Protein AF-A0A7V5KAM7-F1 (afdb_monomer_lite)

Foldseek 3Di:
DKDWDWDDDPPRKIKIKMKDKDPPVQDWAFPDPAPCPSHQQDNCPCVDPVNVVQCVVFVDDDDPVRDTPVRVRSVVSRDCVRTDDGIDIDIDMDMDD

Structure (mmCIF, N/CA/C/O bac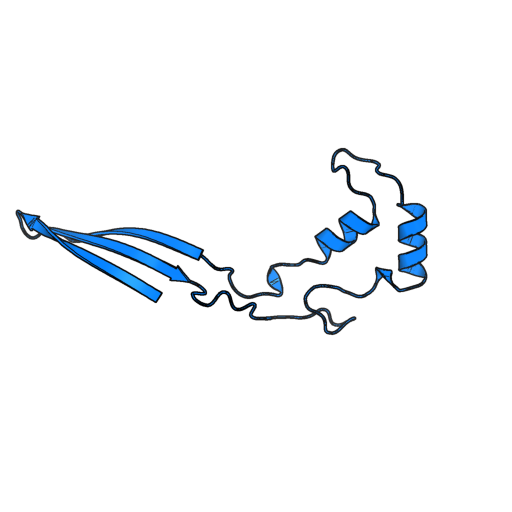kbone):
data_AF-A0A7V5KAM7-F1
#
_entry.id   AF-A0A7V5KAM7-F1
#
loop_
_atom_site.group_PDB
_atom_site.id
_atom_site.type_symbol
_atom_site.label_atom_id
_atom_site.label_alt_id
_atom_site.label_comp_id
_atom_site.label_asym_id
_atom_site.label_entity_id
_atom_site.label_seq_id
_atom_site.pdbx_PDB_ins_code
_atom_site.Cartn_x
_atom_site.Cartn_y
_atom_site.Cartn_z
_atom_site.occupancy
_atom_site.B_iso_or_equiv
_atom_site.auth_seq_id
_atom_site.auth_comp_id
_atom_site.auth_asym_id
_atom_site.auth_atom_id
_atom_site.pdbx_PDB_model_num
ATOM 1 N N . MET A 1 1 ? -11.771 -9.194 9.083 1.00 92.50 1 MET A N 1
ATOM 2 C CA . MET A 1 1 ? -12.271 -9.771 10.349 1.00 92.50 1 MET A CA 1
ATOM 3 C C . MET A 1 1 ? -12.442 -8.672 11.387 1.00 92.50 1 MET A C 1
ATOM 5 O O . MET A 1 1 ? -11.512 -7.902 11.580 1.00 92.50 1 MET A O 1
ATOM 9 N N . LYS A 1 2 ? -13.603 -8.576 12.042 1.00 96.19 2 LYS A N 1
ATOM 10 C CA . LYS A 1 2 ? -13.855 -7.587 13.100 1.00 96.19 2 LYS A CA 1
ATOM 11 C C . LYS A 1 2 ? -14.233 -8.300 14.395 1.00 96.19 2 LYS A C 1
ATOM 13 O O . LYS A 1 2 ? -15.120 -9.146 14.377 1.00 96.19 2 LYS A O 1
ATOM 18 N N . ALA A 1 3 ? -13.576 -7.938 15.489 1.00 97.19 3 ALA A N 1
ATOM 19 C CA . ALA A 1 3 ? -13.918 -8.363 16.839 1.00 97.19 3 ALA A CA 1
ATOM 20 C C . ALA A 1 3 ? -14.379 -7.138 17.634 1.00 97.19 3 ALA A C 1
ATOM 22 O O . ALA A 1 3 ? -13.721 -6.099 17.594 1.00 97.19 3 ALA A O 1
ATOM 23 N N . THR A 1 4 ? -15.501 -7.261 18.340 1.00 97.44 4 THR A N 1
ATOM 24 C CA . THR A 1 4 ? -16.096 -6.172 19.125 1.00 97.44 4 THR A CA 1
ATOM 25 C C . THR A 1 4 ? -16.388 -6.662 20.538 1.00 97.44 4 THR A C 1
ATOM 27 O O . THR A 1 4 ? -16.907 -7.763 20.719 1.00 97.44 4 THR A O 1
ATOM 30 N N . LYS A 1 5 ? -16.089 -5.832 21.534 1.00 96.88 5 LYS A N 1
ATOM 31 C CA . LYS A 1 5 ? -16.462 -6.021 22.931 1.00 96.88 5 LYS A CA 1
ATOM 32 C C . LYS A 1 5 ? -17.342 -4.859 23.373 1.00 96.88 5 LYS A C 1
ATOM 34 O O . LYS A 1 5 ? -16.880 -3.723 23.419 1.00 96.88 5 LYS A O 1
ATOM 39 N N . THR A 1 6 ? -18.577 -5.170 23.741 1.00 96.56 6 THR A N 1
ATOM 40 C CA . THR A 1 6 ? -19.510 -4.205 24.328 1.00 96.56 6 THR A CA 1
ATOM 41 C C . THR A 1 6 ? -19.354 -4.170 25.844 1.00 96.56 6 THR A C 1
ATOM 43 O O . THR A 1 6 ? -19.272 -5.212 26.502 1.00 96.56 6 THR A O 1
ATOM 46 N N . LEU A 1 7 ? -19.323 -2.964 26.396 1.00 95.06 7 LEU A N 1
ATOM 47 C CA . LEU A 1 7 ? -19.353 -2.671 27.821 1.00 95.06 7 LEU A CA 1
ATOM 48 C C . LEU A 1 7 ? -20.614 -1.865 28.122 1.00 95.06 7 LEU A C 1
ATOM 50 O O . LEU A 1 7 ? -20.831 -0.803 27.546 1.00 95.06 7 LEU A O 1
ATOM 54 N N . PHE A 1 8 ? -21.446 -2.374 29.025 1.00 94.56 8 PHE A N 1
ATOM 55 C CA . PHE A 1 8 ? -22.640 -1.670 29.480 1.00 94.56 8 PHE A CA 1
ATOM 56 C C . PHE A 1 8 ? -22.277 -0.754 30.646 1.00 94.56 8 PHE A C 1
ATOM 58 O O . PHE A 1 8 ? -21.703 -1.196 31.643 1.00 94.56 8 PHE A O 1
ATOM 65 N N . LEU A 1 9 ? -22.598 0.527 30.506 1.00 89.94 9 LEU A N 1
ATOM 66 C CA . LEU A 1 9 ? -22.426 1.545 31.532 1.00 89.94 9 LEU A CA 1
ATOM 67 C C . LEU A 1 9 ? -23.762 1.786 32.248 1.00 89.94 9 LEU A C 1
ATOM 69 O O . LEU A 1 9 ? -24.822 1.298 31.849 1.00 89.94 9 LEU A O 1
ATOM 73 N N . LYS A 1 10 ? -23.715 2.542 33.348 1.00 86.81 10 LYS A N 1
ATOM 74 C CA . LYS A 1 10 ? -24.937 2.986 34.026 1.00 86.81 10 LYS A CA 1
ATOM 75 C C . LYS A 1 10 ? -25.722 3.941 33.117 1.00 86.81 10 LYS A C 1
ATOM 77 O O . LYS A 1 10 ? -25.144 4.615 32.270 1.00 86.81 10 LYS A O 1
ATOM 82 N N . ASN A 1 11 ? -27.036 3.998 33.327 1.00 88.75 11 ASN A N 1
ATOM 83 C CA . ASN A 1 11 ? -27.967 4.896 32.631 1.00 88.75 11 ASN A CA 1
ATOM 84 C C . ASN A 1 11 ? -28.256 4.525 31.162 1.00 88.75 11 ASN A C 1
ATOM 86 O O . ASN A 1 11 ? -28.609 5.396 30.377 1.00 88.75 11 ASN A O 1
ATOM 90 N N . GLY A 1 12 ? -28.132 3.247 30.786 1.00 87.75 12 GLY A N 1
ATOM 91 C CA . GLY A 1 12 ? -28.498 2.768 29.443 1.00 87.75 12 GLY A CA 1
ATOM 92 C C . GLY A 1 12 ? -27.441 3.009 28.361 1.00 87.75 12 GLY A C 1
ATOM 93 O O . GLY A 1 12 ? -27.614 2.564 27.232 1.00 87.75 12 GLY A O 1
ATOM 94 N N . ILE A 1 13 ? -26.321 3.641 28.714 1.00 94.31 13 ILE A N 1
ATOM 95 C CA . ILE A 1 13 ? -25.197 3.881 27.809 1.00 94.31 13 ILE A CA 1
ATOM 96 C C . ILE A 1 13 ? -24.417 2.573 27.602 1.00 94.31 13 ILE A C 1
ATOM 98 O O . ILE A 1 13 ? -24.180 1.816 28.547 1.00 94.31 13 ILE A O 1
ATOM 102 N N . SER A 1 14 ? -23.960 2.312 26.378 1.00 95.06 14 SER A N 1
ATOM 103 C CA . SER A 1 14 ? -23.020 1.226 26.074 1.00 95.06 14 SER A CA 1
ATOM 104 C C . SER A 1 14 ? -21.825 1.720 25.265 1.00 95.06 14 SER A C 1
ATOM 106 O O . SER A 1 14 ? -21.912 2.696 24.521 1.00 95.06 14 SER A O 1
ATOM 108 N N . LEU A 1 15 ? -20.687 1.050 25.431 1.00 95.88 15 LEU A N 1
ATOM 109 C CA . LEU A 1 15 ? -19.437 1.361 24.751 1.00 95.88 15 LEU A CA 1
ATOM 110 C C . LEU A 1 15 ? -18.906 0.115 24.041 1.00 95.88 15 LEU A C 1
ATOM 112 O O . LEU A 1 15 ? -18.602 -0.892 24.676 1.00 95.88 15 LEU A O 1
ATOM 116 N N . ASP A 1 16 ? -18.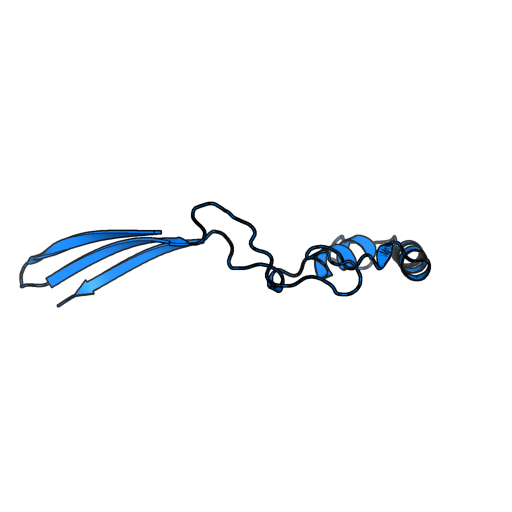768 0.199 22.726 1.00 97.00 16 ASP A N 1
ATOM 117 C CA . ASP A 1 16 ? -18.226 -0.853 21.877 1.00 97.00 16 ASP A CA 1
ATOM 118 C C . ASP A 1 16 ? -16.761 -0.566 21.555 1.00 97.00 16 ASP A C 1
ATOM 120 O O . ASP A 1 16 ? -16.439 0.383 20.838 1.00 97.00 16 ASP A O 1
ATOM 124 N N . PHE A 1 17 ? -15.871 -1.425 22.037 1.00 97.12 17 PHE A N 1
ATOM 125 C CA . PHE A 1 17 ? -14.463 -1.456 21.657 1.00 97.12 17 PHE A CA 1
ATOM 126 C C . PHE A 1 17 ? -14.303 -2.444 20.516 1.00 97.12 17 PHE A C 1
ATOM 128 O O . PHE A 1 17 ? -14.740 -3.587 20.644 1.00 97.12 17 PHE A O 1
ATOM 135 N N . TYR A 1 18 ? -13.676 -2.054 19.411 1.00 97.19 18 TYR A N 1
ATOM 136 C CA . TYR A 1 18 ? -13.455 -2.979 18.307 1.00 97.19 18 TYR A CA 1
ATOM 137 C C . TYR A 1 18 ? -12.038 -2.942 17.753 1.00 97.19 18 TYR A C 1
ATOM 139 O O . TYR A 1 18 ? -11.390 -1.898 17.675 1.00 97.19 18 TYR A O 1
ATOM 147 N N . VAL A 1 19 ? -11.611 -4.121 17.308 1.00 97.38 19 VAL A N 1
ATOM 148 C CA . VAL A 1 19 ? -10.440 -4.329 16.464 1.00 97.38 19 VAL A CA 1
ATOM 149 C C . VAL A 1 19 ? -10.939 -4.854 15.128 1.00 97.38 19 VAL A C 1
ATOM 151 O O . VAL A 1 19 ? -11.699 -5.823 15.064 1.00 97.38 19 VAL A O 1
ATOM 154 N N . TRP A 1 20 ? -10.530 -4.209 14.045 1.00 97.62 20 TRP A N 1
ATOM 155 C CA . TRP A 1 20 ? -10.880 -4.598 12.691 1.00 97.62 20 TRP A CA 1
ATOM 156 C C . TRP A 1 20 ? -9.612 -4.822 11.879 1.00 97.62 20 TRP A C 1
ATOM 158 O O . TRP A 1 20 ? -8.902 -3.882 11.537 1.00 97.62 20 TRP A O 1
ATOM 168 N N . VAL A 1 21 ? -9.352 -6.088 11.567 1.00 96.88 21 VAL A N 1
ATOM 169 C CA . VAL A 1 21 ? -8.254 -6.509 10.701 1.00 96.88 21 VAL A CA 1
ATOM 170 C C . VAL A 1 21 ? -8.773 -6.649 9.272 1.00 96.88 21 VAL A C 1
ATOM 172 O O . VAL A 1 21 ? -9.698 -7.428 9.007 1.00 96.88 21 VAL A O 1
ATOM 175 N N . MET A 1 22 ? -8.193 -5.890 8.355 1.00 96.38 22 MET A N 1
ATOM 176 C CA . MET A 1 22 ? -8.406 -5.984 6.911 1.00 96.38 22 MET A CA 1
ATOM 177 C C . MET A 1 22 ? -7.217 -6.711 6.284 1.00 96.38 22 MET A C 1
ATOM 179 O O . MET A 1 22 ? -6.107 -6.595 6.796 1.00 96.38 22 MET A O 1
ATOM 183 N N . ASN A 1 23 ? -7.474 -7.493 5.231 1.00 95.06 23 ASN A N 1
ATOM 184 C CA . ASN A 1 23 ? -6.508 -8.433 4.657 1.00 95.06 23 ASN A CA 1
ATOM 185 C C . ASN A 1 23 ? -5.831 -9.316 5.735 1.00 95.06 23 ASN A C 1
ATOM 187 O O . ASN A 1 23 ? -4.627 -9.270 5.979 1.00 95.06 23 ASN A O 1
ATOM 191 N N . LEU A 1 24 ? -6.648 -10.108 6.447 1.00 92.81 24 LEU A N 1
ATOM 192 C CA . LEU A 1 24 ? -6.184 -10.925 7.580 1.00 92.81 24 LEU A CA 1
ATOM 193 C C . LEU A 1 24 ? -5.063 -11.895 7.177 1.00 92.81 24 LEU A C 1
ATOM 195 O O . LEU A 1 24 ? -4.131 -12.105 7.949 1.00 92.81 24 LEU A O 1
ATOM 199 N N . LEU A 1 25 ? -5.149 -12.461 5.974 1.00 94.50 25 LEU A N 1
ATOM 200 C CA . LEU A 1 25 ? -4.211 -13.464 5.473 1.00 94.50 25 LEU A CA 1
ATOM 201 C C . LEU A 1 25 ? -2.980 -12.868 4.775 1.00 94.50 25 LEU A C 1
ATOM 203 O O . LEU A 1 25 ? -2.136 -13.647 4.359 1.00 94.50 25 LEU A O 1
ATOM 207 N N . ASP A 1 26 ? -2.861 -11.536 4.683 1.00 92.75 26 ASP A N 1
ATOM 208 C CA . ASP A 1 26 ? -1.764 -10.860 3.960 1.00 92.75 26 ASP A CA 1
ATOM 209 C C . ASP A 1 26 ? -1.657 -11.277 2.492 1.00 92.75 26 ASP A C 1
ATOM 211 O O . ASP A 1 26 ? -0.577 -11.495 1.955 1.00 92.75 26 ASP A O 1
ATOM 215 N N . ARG A 1 27 ? -2.798 -11.480 1.834 1.00 93.62 27 ARG A N 1
ATOM 216 C CA . ARG A 1 27 ? -2.774 -11.872 0.430 1.00 93.62 27 ARG A CA 1
ATOM 217 C C . ARG A 1 27 ? -2.533 -10.641 -0.430 1.00 93.62 27 ARG A C 1
ATOM 219 O O . ARG A 1 27 ? -3.341 -9.712 -0.375 1.00 93.62 27 ARG A O 1
ATOM 226 N N . ASP A 1 28 ? -1.526 -10.714 -1.286 1.00 91.81 28 ASP A N 1
ATOM 227 C CA . ASP A 1 28 ? -1.314 -9.746 -2.356 1.00 91.81 28 ASP A CA 1
ATOM 228 C C . ASP A 1 28 ? -2.286 -10.048 -3.491 1.00 91.81 28 ASP A C 1
ATOM 230 O O . ASP A 1 28 ? -2.175 -11.036 -4.219 1.00 91.81 28 ASP A O 1
ATOM 234 N N . ASN A 1 29 ? -3.334 -9.237 -3.572 1.00 92.50 29 ASN A N 1
ATOM 235 C CA . ASN A 1 29 ? -4.361 -9.391 -4.585 1.00 92.50 29 ASN A CA 1
ATOM 236 C C . ASN A 1 29 ? -4.112 -8.388 -5.708 1.00 92.50 29 ASN A C 1
ATOM 238 O O . ASN A 1 29 ? -4.425 -7.208 -5.553 1.00 92.50 29 ASN A O 1
ATOM 242 N N . VAL A 1 30 ? -3.572 -8.875 -6.824 1.00 94.56 30 VAL A N 1
ATOM 243 C CA . VAL A 1 30 ? -3.320 -8.077 -8.028 1.00 94.56 30 VAL A CA 1
ATOM 244 C C . VAL A 1 30 ? -4.649 -7.636 -8.648 1.00 94.56 30 VAL A C 1
ATOM 246 O O . VAL A 1 30 ? -5.520 -8.461 -8.930 1.00 94.56 30 VAL A O 1
ATOM 249 N N . LEU A 1 31 ? -4.809 -6.328 -8.839 1.00 95.25 31 LEU A N 1
ATOM 250 C CA . LEU A 1 31 ? -5.964 -5.689 -9.475 1.00 95.25 31 LEU A CA 1
ATOM 251 C C . LEU A 1 31 ? -5.683 -5.303 -10.928 1.00 95.25 31 LEU A C 1
ATOM 253 O O . LEU A 1 31 ? -6.589 -5.345 -11.758 1.00 95.25 31 LEU A O 1
ATOM 257 N N . SER A 1 32 ? -4.444 -4.913 -11.221 1.00 95.44 32 SER A N 1
ATOM 258 C CA . SER A 1 32 ? -4.003 -4.470 -12.541 1.00 95.44 32 SER A CA 1
ATOM 259 C C . SER A 1 32 ? -2.542 -4.844 -12.751 1.00 95.44 32 SER A C 1
ATOM 261 O O . SER A 1 32 ? -1.790 -4.996 -11.793 1.00 95.44 32 SER A O 1
ATOM 263 N N . VAL A 1 33 ? -2.148 -4.973 -14.012 1.00 94.94 33 VAL A N 1
ATOM 264 C CA . VAL A 1 33 ? -0.771 -5.249 -14.429 1.00 94.94 33 VAL A CA 1
ATOM 265 C C . VAL A 1 33 ? -0.348 -4.247 -15.494 1.00 94.94 33 VAL A C 1
ATOM 267 O O . VAL A 1 33 ? -1.200 -3.641 -16.150 1.00 94.94 33 VAL A O 1
ATOM 270 N N . TYR A 1 34 ? 0.956 -4.069 -15.684 1.00 94.44 34 TYR A N 1
ATOM 271 C CA . TYR A 1 34 ? 1.464 -3.272 -16.794 1.00 94.44 34 TYR A CA 1
ATOM 272 C C . TYR A 1 34 ? 1.245 -4.007 -18.120 1.00 94.44 34 TYR A C 1
ATOM 274 O O . TYR A 1 34 ? 1.607 -5.172 -18.263 1.00 94.44 34 TYR A O 1
ATOM 282 N N . GLU A 1 35 ? 0.686 -3.324 -19.121 1.00 91.75 35 GLU A N 1
ATOM 283 C CA . GLU A 1 35 ? 0.395 -3.925 -20.435 1.00 91.75 35 GLU A CA 1
ATOM 284 C C . GLU A 1 35 ? 1.656 -4.416 -21.161 1.00 91.75 35 GLU A C 1
ATOM 286 O O . GLU A 1 35 ? 1.597 -5.349 -21.958 1.00 91.75 35 GLU A O 1
ATOM 291 N N . THR A 1 36 ? 2.802 -3.794 -20.881 1.00 91.12 36 THR A N 1
ATOM 292 C CA . THR A 1 36 ? 4.081 -4.092 -21.533 1.00 91.12 36 THR A CA 1
ATOM 293 C C . THR A 1 36 ? 4.729 -5.383 -21.040 1.00 91.12 36 THR A C 1
ATOM 295 O O . THR A 1 36 ? 5.454 -6.022 -21.798 1.00 91.12 36 THR A O 1
ATOM 298 N N . SER A 1 37 ? 4.486 -5.776 -19.789 1.00 92.94 37 SER A N 1
ATOM 299 C CA . SER A 1 37 ? 5.134 -6.921 -19.133 1.00 92.94 37 SER A CA 1
ATOM 300 C C . SER A 1 37 ? 4.158 -8.017 -18.707 1.00 92.94 37 SER A C 1
ATOM 302 O O . SER A 1 37 ? 4.570 -9.163 -18.544 1.00 92.94 37 SER A O 1
ATOM 304 N N . GLY A 1 38 ? 2.880 -7.682 -18.506 1.00 92.56 38 GLY A N 1
ATOM 305 C CA . GLY A 1 38 ? 1.922 -8.538 -17.806 1.00 92.56 38 GLY A CA 1
ATOM 306 C C . GLY A 1 38 ? 2.208 -8.681 -16.306 1.00 92.56 38 GLY A C 1
ATOM 307 O O . GLY A 1 38 ? 1.570 -9.500 -15.647 1.00 92.56 38 GLY A O 1
ATOM 308 N N . ASP A 1 39 ? 3.144 -7.897 -15.773 1.00 92.19 39 ASP A N 1
ATOM 309 C CA . ASP A 1 39 ? 3.613 -7.937 -14.391 1.00 92.19 39 ASP A CA 1
ATOM 310 C C . ASP A 1 39 ? 3.054 -6.719 -13.618 1.00 92.19 39 ASP A C 1
ATOM 312 O O . ASP A 1 39 ? 3.017 -5.614 -14.172 1.00 92.19 39 ASP A O 1
ATOM 316 N N . PRO A 1 40 ? 2.547 -6.880 -12.382 1.00 93.06 40 PRO A N 1
ATOM 317 C CA . PRO A 1 40 ? 2.109 -5.759 -11.545 1.00 93.06 40 PRO A CA 1
ATOM 318 C C . PRO A 1 40 ? 3.249 -4.899 -10.974 1.00 93.06 40 PRO A C 1
ATOM 320 O O . PRO A 1 40 ? 2.992 -3.753 -10.605 1.00 93.06 40 PRO A O 1
ATOM 323 N N . ASP A 1 41 ? 4.477 -5.409 -10.903 1.00 91.62 41 ASP A N 1
ATOM 324 C CA . ASP A 1 41 ? 5.606 -4.761 -10.224 1.00 91.62 41 ASP A CA 1
ATOM 325 C C . ASP A 1 41 ? 6.566 -4.050 -11.178 1.00 91.62 41 ASP A C 1
ATOM 327 O O . ASP A 1 41 ? 7.278 -3.127 -10.776 1.00 91.62 41 ASP A O 1
ATOM 331 N N . ALA A 1 42 ? 6.608 -4.471 -12.443 1.00 91.44 42 ALA A N 1
ATOM 332 C CA . ALA A 1 42 ? 7.595 -3.979 -13.396 1.00 91.44 42 ALA A CA 1
ATOM 333 C C . ALA A 1 42 ? 7.017 -3.797 -14.796 1.00 91.44 42 ALA A C 1
ATOM 335 O O . ALA A 1 42 ? 6.253 -4.620 -15.281 1.00 91.44 42 ALA A O 1
ATOM 336 N N . THR A 1 43 ? 7.449 -2.752 -15.499 1.00 93.38 43 THR A N 1
ATOM 337 C CA . THR A 1 43 ? 7.092 -2.491 -16.907 1.00 93.38 43 THR A CA 1
ATOM 338 C C . THR A 1 43 ? 7.969 -3.249 -17.909 1.00 93.38 43 THR A C 1
ATOM 340 O O . THR A 1 43 ? 7.636 -3.297 -19.093 1.00 93.38 43 THR A O 1
ATOM 343 N N . ASN A 1 44 ? 9.108 -3.794 -17.465 1.00 92.25 44 ASN A N 1
ATOM 344 C CA . ASN A 1 44 ? 10.200 -4.322 -18.295 1.00 92.25 44 ASN A CA 1
ATOM 345 C C . ASN A 1 44 ? 10.814 -3.313 -19.287 1.00 92.25 44 ASN A C 1
ATOM 347 O O . ASN A 1 44 ? 11.470 -3.704 -20.247 1.00 92.25 44 ASN A O 1
ATOM 351 N N . TRP A 1 45 ? 10.660 -2.006 -19.073 1.00 95.25 45 TRP A N 1
ATOM 352 C CA . TRP A 1 45 ? 11.292 -1.022 -19.958 1.00 95.25 45 TRP A CA 1
ATOM 353 C C . TRP A 1 45 ? 12.819 -0.952 -19.787 1.00 95.25 45 TRP A C 1
ATOM 355 O O . TRP A 1 45 ? 13.535 -0.777 -20.772 1.00 95.25 45 TRP A O 1
ATOM 365 N N . LEU A 1 46 ? 13.326 -1.143 -18.563 1.00 94.25 46 LEU A N 1
ATOM 366 C CA . LEU A 1 46 ? 14.764 -1.077 -18.264 1.00 94.25 46 LEU A CA 1
ATOM 367 C C . LEU A 1 46 ? 15.600 -2.139 -18.996 1.00 94.25 46 LEU A C 1
ATOM 369 O O . LEU A 1 46 ? 16.790 -1.929 -19.181 1.00 94.25 46 LEU A O 1
ATOM 373 N N . VAL A 1 47 ? 14.985 -3.237 -19.453 1.00 93.00 47 VAL A N 1
ATOM 374 C CA . VAL A 1 47 ? 15.668 -4.290 -20.232 1.00 93.00 47 VAL A CA 1
ATOM 375 C C . VAL A 1 47 ? 15.671 -4.027 -21.744 1.00 93.00 47 VAL A C 1
ATOM 377 O O . VAL A 1 47 ? 16.122 -4.862 -22.522 1.00 93.00 47 VAL A O 1
ATOM 380 N N . THR A 1 48 ? 15.112 -2.901 -22.190 1.00 95.44 48 THR A N 1
ATOM 381 C CA . THR A 1 48 ? 15.181 -2.472 -23.594 1.00 95.44 48 THR A CA 1
ATOM 382 C C . THR A 1 48 ? 16.464 -1.682 -23.843 1.00 95.44 48 THR A C 1
ATOM 384 O O . THR A 1 48 ? 16.983 -1.059 -22.925 1.00 95.44 48 THR A O 1
ATOM 387 N N . GLU A 1 49 ? 16.932 -1.609 -25.092 1.00 97.12 49 GLU A N 1
ATOM 388 C CA . GLU A 1 49 ? 18.125 -0.823 -25.469 1.00 97.12 49 GLU A CA 1
ATOM 389 C C . GLU A 1 49 ? 18.040 0.648 -25.010 1.00 97.12 49 GLU A C 1
ATOM 391 O O . GLU A 1 49 ? 19.010 1.233 -24.523 1.00 97.12 49 GLU A O 1
ATOM 396 N N . ALA A 1 50 ? 16.846 1.246 -25.099 1.00 95.81 50 ALA A N 1
ATOM 397 C CA . ALA A 1 50 ? 16.597 2.599 -24.605 1.00 95.81 50 ALA A CA 1
ATOM 398 C C . ALA A 1 50 ? 16.686 2.691 -23.069 1.00 95.81 50 ALA A C 1
ATOM 400 O O . ALA A 1 50 ? 17.172 3.692 -22.544 1.00 95.81 50 ALA A O 1
ATOM 401 N N . GLY A 1 51 ? 16.227 1.655 -22.362 1.00 95.75 51 GLY A N 1
ATOM 402 C CA . GLY A 1 51 ? 16.337 1.531 -20.910 1.00 95.75 51 GLY A CA 1
ATOM 403 C C . GLY A 1 51 ? 17.786 1.374 -20.449 1.00 95.75 51 GLY A C 1
ATOM 404 O O . GLY A 1 51 ? 18.216 2.099 -19.557 1.00 95.75 51 GLY A O 1
ATOM 405 N N . GLU A 1 52 ? 18.567 0.520 -21.111 1.00 96.06 52 GLU A N 1
ATOM 406 C CA . GLU A 1 52 ? 20.002 0.346 -20.838 1.00 96.06 52 GLU A CA 1
ATOM 407 C C . GLU A 1 52 ? 20.775 1.654 -21.063 1.00 96.06 52 GLU A C 1
ATOM 409 O O . GLU A 1 52 ? 21.541 2.087 -20.201 1.00 96.06 52 GLU A O 1
ATOM 414 N N . THR A 1 53 ? 20.483 2.357 -22.163 1.00 97.31 53 THR A N 1
ATOM 415 C CA . THR A 1 53 ? 21.053 3.685 -22.445 1.00 97.31 53 THR A CA 1
ATOM 416 C C . THR A 1 53 ? 20.666 4.709 -21.371 1.00 97.31 53 THR A C 1
ATOM 418 O O . THR A 1 53 ? 21.460 5.578 -21.006 1.00 97.31 53 THR A O 1
ATOM 421 N N . PHE A 1 54 ? 19.440 4.647 -20.845 1.00 96.06 54 PHE A N 1
ATOM 422 C CA . PHE A 1 54 ? 19.012 5.510 -19.745 1.00 96.06 54 PHE A CA 1
ATOM 423 C C . PHE A 1 54 ? 19.782 5.210 -18.454 1.00 96.06 54 PHE A C 1
ATOM 425 O O . PHE A 1 54 ? 20.217 6.157 -17.798 1.00 96.06 54 PHE A O 1
ATOM 432 N N . ILE A 1 55 ? 19.980 3.934 -18.111 1.00 95.81 55 ILE A N 1
ATOM 433 C CA . ILE A 1 55 ? 20.749 3.521 -16.928 1.00 95.81 55 ILE A CA 1
ATOM 434 C C . ILE A 1 55 ? 22.183 4.042 -17.025 1.00 95.81 55 ILE A C 1
ATOM 436 O O . ILE A 1 55 ? 22.668 4.660 -16.080 1.00 95.81 55 ILE A O 1
ATOM 440 N N . GLU A 1 56 ? 22.838 3.869 -18.176 1.00 95.69 56 GLU A N 1
ATOM 441 C CA . GLU A 1 56 ? 24.208 4.348 -18.388 1.00 95.69 56 GLU A CA 1
ATOM 442 C C . GLU A 1 56 ? 24.309 5.867 -18.177 1.00 95.69 56 GLU A C 1
ATOM 444 O O . GLU A 1 56 ? 25.142 6.341 -17.399 1.00 95.69 56 GLU A O 1
ATOM 449 N N . ASN A 1 57 ? 23.386 6.623 -18.782 1.00 96.12 57 ASN A N 1
ATOM 450 C CA . ASN A 1 57 ? 23.348 8.084 -18.691 1.00 96.12 57 ASN A CA 1
ATOM 451 C C . ASN A 1 57 ? 22.922 8.626 -17.314 1.00 96.12 57 ASN A C 1
ATOM 453 O O . ASN A 1 57 ? 23.118 9.810 -17.052 1.00 96.12 57 ASN A O 1
ATOM 457 N N . ASN A 1 58 ? 22.320 7.803 -16.448 1.00 94.75 58 ASN A N 1
ATOM 458 C CA . ASN A 1 58 ? 21.807 8.208 -15.131 1.00 94.75 58 ASN A CA 1
ATOM 459 C C . ASN A 1 58 ? 22.363 7.327 -14.000 1.00 94.75 58 ASN A C 1
ATOM 461 O O . ASN A 1 58 ? 21.701 7.110 -12.982 1.00 94.75 58 ASN A O 1
ATOM 465 N N . SER A 1 59 ? 23.572 6.804 -14.187 1.00 93.81 59 SER A N 1
ATOM 466 C CA . SER A 1 59 ? 24.250 5.929 -13.226 1.00 93.81 59 SER A CA 1
ATOM 467 C C . SER A 1 59 ? 24.711 6.668 -11.962 1.00 93.81 59 SER A C 1
ATOM 469 O O . SER A 1 59 ? 24.853 6.058 -10.901 1.00 93.81 59 SER A O 1
ATOM 471 N N . GLU A 1 60 ? 24.895 7.987 -12.044 1.00 95.38 60 GLU A N 1
ATOM 472 C CA . GLU A 1 60 ? 25.281 8.838 -10.921 1.00 95.38 60 GLU A CA 1
ATOM 473 C C . GLU A 1 60 ? 24.073 9.416 -10.162 1.00 95.38 60 GLU A C 1
ATOM 475 O O . GLU A 1 60 ? 22.996 9.675 -10.703 1.00 95.38 60 GLU A O 1
ATOM 480 N N . VAL A 1 61 ? 24.26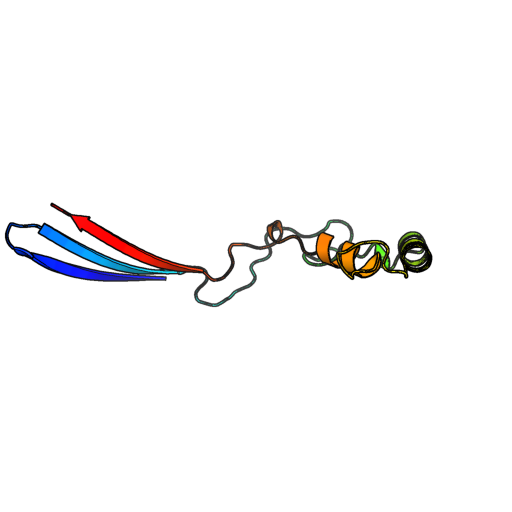9 9.660 -8.864 1.00 94.75 61 VAL A N 1
ATOM 481 C CA . VAL A 1 61 ? 23.275 10.307 -8.001 1.00 94.75 61 VAL A CA 1
ATOM 482 C C . VAL A 1 61 ? 23.430 11.824 -8.101 1.00 94.75 61 VAL A C 1
ATOM 484 O O . VAL A 1 61 ? 24.450 12.381 -7.697 1.00 94.75 61 VAL A O 1
ATOM 487 N N . HIS A 1 62 ? 22.395 12.505 -8.595 1.00 89.19 62 HIS A N 1
ATOM 488 C CA . HIS A 1 62 ? 22.431 13.956 -8.839 1.00 89.19 62 HIS A CA 1
ATOM 489 C C . HIS A 1 62 ? 21.548 14.795 -7.900 1.00 89.19 62 HIS A C 1
ATOM 491 O O . HIS A 1 62 ? 21.471 16.013 -8.058 1.00 89.19 62 HIS A O 1
ATOM 497 N N . ASP A 1 63 ? 20.872 14.183 -6.926 1.00 91.50 63 ASP A N 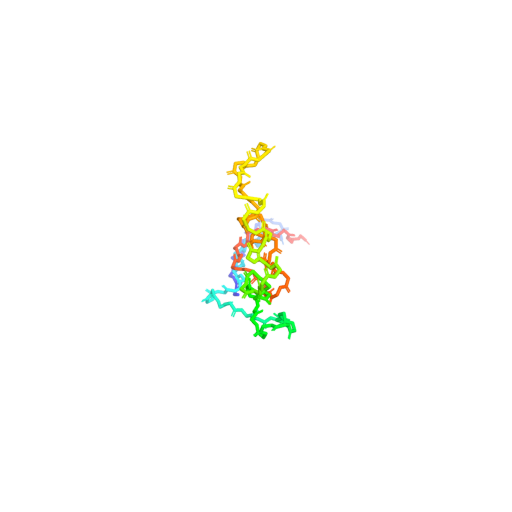1
ATOM 498 C CA . ASP A 1 63 ? 20.002 14.898 -5.990 1.00 91.50 63 ASP A CA 1
ATOM 499 C C . ASP A 1 63 ? 20.062 14.334 -4.561 1.00 91.50 63 ASP A C 1
ATOM 501 O O . ASP A 1 63 ? 20.752 13.359 -4.264 1.00 91.50 63 ASP A O 1
ATOM 505 N N . ALA A 1 64 ? 19.323 14.976 -3.655 1.00 93.69 64 ALA A N 1
ATOM 506 C CA . ALA A 1 64 ? 19.287 14.621 -2.240 1.00 93.69 64 ALA A CA 1
ATOM 507 C C . ALA A 1 64 ? 18.571 13.291 -1.942 1.00 93.69 64 ALA A C 1
ATOM 509 O O . ALA A 1 64 ? 18.558 12.875 -0.784 1.00 93.69 64 ALA A O 1
ATOM 510 N N . SER A 1 65 ? 17.963 12.630 -2.938 1.00 91.69 65 SER A N 1
ATOM 511 C CA . SER A 1 65 ? 17.306 11.337 -2.714 1.00 91.69 65 SER A CA 1
ATOM 512 C C . SER A 1 65 ? 18.306 10.222 -2.413 1.00 91.69 65 SER A C 1
ATOM 514 O O . SER A 1 65 ? 17.928 9.231 -1.798 1.00 91.69 65 SER A O 1
ATOM 516 N N . GLY A 1 66 ? 19.570 10.378 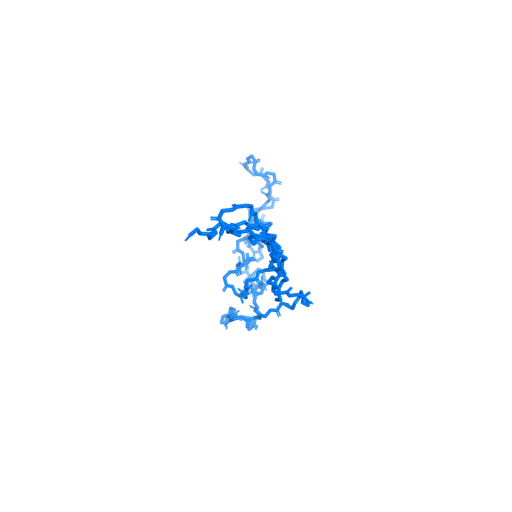-2.825 1.00 93.88 66 GLY A N 1
ATOM 517 C CA . GLY A 1 66 ? 20.567 9.316 -2.711 1.00 93.88 66 GLY A CA 1
ATOM 518 C C . GLY A 1 66 ? 20.407 8.206 -3.754 1.00 93.88 66 GLY A C 1
ATOM 519 O O . GLY A 1 66 ? 21.172 7.252 -3.705 1.00 93.88 66 GLY A O 1
ATOM 520 N N . LEU A 1 67 ? 19.435 8.331 -4.667 1.00 96.00 67 LEU A N 1
ATOM 521 C CA . LEU A 1 67 ? 19.092 7.313 -5.656 1.00 96.00 67 LEU A CA 1
ATOM 522 C C . LEU A 1 67 ? 19.598 7.690 -7.053 1.00 96.00 67 LEU A C 1
ATOM 524 O O . LEU A 1 67 ? 19.506 8.856 -7.468 1.00 96.00 67 LEU A O 1
ATOM 528 N N . ASN A 1 68 ? 20.089 6.701 -7.795 1.00 95.75 68 ASN A N 1
ATOM 529 C CA . ASN A 1 68 ? 20.425 6.839 -9.212 1.00 95.75 68 ASN A CA 1
ATOM 530 C C . ASN A 1 68 ? 19.156 6.763 -10.095 1.00 95.75 68 ASN A C 1
ATOM 532 O O . ASN A 1 68 ? 18.028 6.640 -9.601 1.00 95.75 68 ASN A O 1
ATOM 536 N N . GLY A 1 69 ? 19.308 6.902 -11.414 1.00 94.50 69 GLY A N 1
ATOM 537 C CA . GLY A 1 69 ? 18.176 6.879 -12.347 1.00 94.50 69 GLY A CA 1
ATOM 538 C C . GLY A 1 69 ? 17.416 5.552 -12.365 1.00 94.50 69 GLY A C 1
ATOM 539 O O . GLY A 1 69 ? 16.186 5.555 -12.435 1.00 94.50 69 GLY A O 1
ATOM 540 N N . GLU A 1 70 ? 18.130 4.431 -12.265 1.00 94.88 70 GLU A N 1
ATOM 541 C CA . GLU A 1 70 ? 17.549 3.086 -12.236 1.00 94.88 70 GLU A CA 1
ATOM 542 C C . GLU A 1 70 ? 16.676 2.886 -10.991 1.00 94.88 70 GLU A C 1
ATOM 544 O O . GLU A 1 70 ? 15.50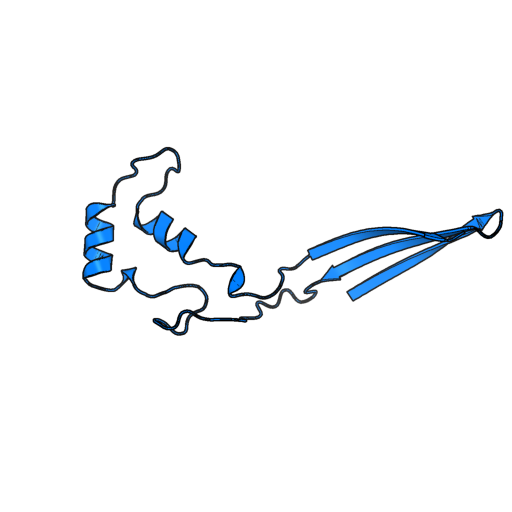3 2.527 -11.095 1.00 94.88 70 GLU A O 1
ATOM 549 N N . GLU A 1 71 ? 17.208 3.206 -9.813 1.00 95.44 71 GLU A N 1
ATOM 550 C CA . GLU A 1 71 ? 16.512 3.075 -8.531 1.00 95.44 71 GLU A CA 1
ATOM 551 C C . GLU A 1 71 ? 15.246 3.938 -8.486 1.00 95.44 71 GLU A C 1
ATOM 553 O O . GLU A 1 71 ? 14.195 3.493 -8.016 1.00 95.44 71 GLU A O 1
ATOM 558 N N . LYS A 1 72 ? 15.308 5.158 -9.035 1.00 94.88 72 LYS A N 1
ATOM 559 C CA . LYS A 1 72 ? 14.134 6.036 -9.170 1.00 94.88 72 LYS A CA 1
ATOM 560 C C . LYS A 1 72 ? 13.079 5.440 -10.088 1.00 94.88 72 LYS A C 1
ATOM 562 O O . LYS A 1 72 ? 11.890 5.528 -9.780 1.00 94.88 72 LYS A O 1
ATOM 567 N N . TYR A 1 73 ? 13.496 4.845 -11.203 1.00 94.56 73 TYR A N 1
ATOM 568 C CA . TYR A 1 73 ? 12.577 4.197 -12.130 1.00 94.56 73 TYR A CA 1
ATOM 569 C C . TYR A 1 73 ? 11.886 2.991 -11.487 1.00 94.56 73 TYR A C 1
ATOM 571 O O . TYR A 1 73 ? 10.667 2.849 -11.600 1.00 94.56 73 TYR A O 1
ATOM 579 N N . ILE A 1 74 ? 12.643 2.143 -10.785 1.00 94.12 74 ILE A N 1
ATOM 580 C CA . ILE A 1 74 ? 12.104 0.981 -10.067 1.00 94.12 74 ILE A CA 1
ATOM 581 C C . ILE A 1 74 ? 11.089 1.441 -9.019 1.00 94.12 74 ILE A C 1
ATOM 583 O O . ILE A 1 74 ? 9.969 0.935 -8.991 1.00 94.12 74 ILE A O 1
ATOM 587 N N . LEU A 1 75 ? 11.428 2.456 -8.219 1.00 93.12 75 LEU A N 1
ATOM 588 C CA . LEU A 1 75 ? 10.518 3.011 -7.217 1.00 93.12 75 LEU A CA 1
ATOM 589 C C . LEU A 1 75 ? 9.228 3.561 -7.845 1.00 93.12 75 LEU A C 1
ATOM 591 O O . LEU A 1 75 ? 8.145 3.368 -7.301 1.00 93.12 75 LEU A O 1
ATOM 595 N N . ALA A 1 76 ? 9.331 4.226 -8.996 1.00 91.50 76 ALA A N 1
ATOM 596 C CA . ALA A 1 76 ? 8.170 4.731 -9.725 1.00 91.50 76 ALA A CA 1
ATOM 597 C C . ALA A 1 76 ? 7.326 3.613 -10.370 1.00 91.50 76 ALA A C 1
ATOM 599 O O . ALA A 1 76 ? 6.123 3.791 -10.562 1.00 91.50 76 ALA A O 1
ATOM 600 N N . SER A 1 77 ? 7.944 2.476 -10.701 1.00 92.19 77 SER A N 1
ATOM 601 C CA . SER A 1 77 ? 7.271 1.300 -11.274 1.00 92.19 77 SER A CA 1
ATOM 602 C C . SER A 1 77 ? 6.527 0.476 -10.221 1.00 92.19 77 SER A C 1
ATOM 604 O O . SER A 1 77 ? 5.563 -0.209 -10.545 1.00 92.19 77 SER A O 1
ATOM 606 N N . GLN A 1 78 ? 6.913 0.574 -8.949 1.00 89.56 78 GLN A N 1
ATOM 607 C CA . GLN A 1 78 ? 6.200 -0.057 -7.839 1.00 89.56 78 GLN A CA 1
ATOM 608 C C . GLN A 1 78 ? 4.923 0.723 -7.504 1.00 89.56 78 GLN A C 1
ATOM 610 O O . GLN A 1 78 ? 4.872 1.491 -6.544 1.00 89.56 78 GLN A O 1
ATOM 615 N N . ASN A 1 79 ? 3.876 0.547 -8.309 1.00 91.31 79 ASN A N 1
ATOM 616 C CA . ASN A 1 79 ? 2.605 1.236 -8.124 1.00 91.31 79 ASN A CA 1
ATOM 617 C C . ASN A 1 79 ? 1.679 0.469 -7.156 1.00 91.31 79 ASN A C 1
ATOM 619 O O . ASN A 1 79 ? 1.127 -0.567 -7.536 1.00 91.31 79 ASN A O 1
ATOM 623 N N . PRO A 1 80 ? 1.381 1.000 -5.951 1.00 90.81 80 PRO A N 1
ATOM 624 C CA . PRO A 1 80 ? 0.468 0.344 -5.014 1.00 90.81 80 PRO A CA 1
ATOM 625 C C . PRO A 1 80 ? -0.959 0.205 -5.556 1.00 90.81 80 PRO A C 1
ATOM 627 O O . PRO A 1 80 ? -1.713 -0.633 -5.079 1.00 90.81 80 PRO A O 1
ATOM 630 N N . GLY A 1 81 ? -1.341 1.011 -6.555 1.00 93.19 81 GLY A N 1
ATOM 631 C CA . GLY A 1 81 ? -2.640 0.921 -7.223 1.00 93.19 81 GLY A CA 1
ATOM 632 C C . GLY A 1 81 ? -2.844 -0.365 -8.030 1.00 93.19 81 GLY A C 1
ATOM 633 O O . GLY A 1 81 ? -3.981 -0.678 -8.379 1.00 93.19 81 GLY A O 1
ATOM 634 N N . ASN A 1 82 ? -1.777 -1.128 -8.292 1.00 94.81 82 ASN A N 1
ATOM 635 C CA . ASN A 1 82 ? -1.867 -2.448 -8.917 1.00 94.81 82 ASN A CA 1
ATOM 636 C C . ASN A 1 82 ? -2.322 -3.536 -7.931 1.00 94.81 82 ASN A C 1
ATOM 638 O O . ASN A 1 82 ? -2.662 -4.638 -8.361 1.00 94.81 82 ASN A O 1
ATOM 642 N N . TYR A 1 83 ? -2.392 -3.226 -6.635 1.00 95.88 83 TYR A N 1
ATOM 643 C CA . TYR A 1 83 ? -2.760 -4.149 -5.569 1.00 95.88 83 TYR A CA 1
ATOM 644 C C . TYR A 1 83 ? -3.993 -3.666 -4.799 1.00 95.88 83 TYR A C 1
ATOM 646 O O . TYR A 1 83 ? -4.271 -2.472 -4.688 1.00 95.88 83 TYR A O 1
ATOM 654 N N . ASP A 1 84 ? -4.754 -4.614 -4.251 1.00 94.94 84 ASP A N 1
ATOM 655 C CA . ASP A 1 84 ? -5.801 -4.311 -3.274 1.00 94.94 84 ASP A CA 1
ATOM 656 C C . ASP A 1 84 ? -5.188 -3.824 -1.948 1.00 94.94 84 ASP A C 1
ATOM 658 O O . ASP A 1 84 ? -3.972 -3.806 -1.751 1.00 94.94 84 ASP A O 1
ATOM 662 N N . ILE A 1 85 ? -6.041 -3.414 -1.011 1.00 93.94 85 ILE A N 1
ATOM 663 C CA . ILE A 1 85 ? -5.620 -2.844 0.263 1.00 93.94 85 ILE A CA 1
ATOM 664 C C . ILE A 1 85 ? -4.580 -3.720 0.993 1.00 93.94 85 ILE A C 1
ATOM 666 O O . ILE A 1 85 ? -4.758 -4.938 1.142 1.00 93.94 85 ILE A O 1
ATOM 670 N N . PRO A 1 86 ? -3.530 -3.100 1.559 1.00 94.31 86 PRO A N 1
ATOM 671 C CA . PRO A 1 86 ? -2.580 -3.825 2.388 1.00 94.31 86 PRO A CA 1
ATOM 672 C C . PRO A 1 86 ? -3.243 -4.283 3.693 1.00 94.31 86 PRO A C 1
ATOM 674 O O . PRO A 1 86 ? -4.343 -3.841 4.059 1.00 94.31 86 PRO A O 1
ATOM 677 N N . ARG A 1 87 ? -2.550 -5.137 4.452 1.00 95.69 87 ARG A N 1
ATOM 678 C CA . ARG A 1 87 ? -2.970 -5.496 5.809 1.00 95.69 87 ARG A CA 1
ATOM 679 C C . ARG A 1 87 ? -3.058 -4.256 6.693 1.00 95.69 87 ARG A C 1
ATOM 681 O O . ARG A 1 87 ? -2.083 -3.552 6.932 1.00 95.69 87 ARG A O 1
ATOM 688 N N . GLN A 1 88 ? -4.255 -4.019 7.224 1.00 95.44 88 GLN A N 1
ATOM 689 C CA . GLN A 1 88 ? -4.538 -2.900 8.120 1.00 95.44 88 GLN A CA 1
ATOM 690 C C . GLN A 1 88 ? -5.202 -3.409 9.392 1.00 95.44 88 GLN A C 1
ATOM 692 O O . GLN A 1 88 ? -6.140 -4.207 9.341 1.00 95.44 88 GLN A O 1
ATOM 697 N N . ILE A 1 89 ? -4.756 -2.898 10.537 1.00 97.00 89 ILE A N 1
ATOM 698 C CA . ILE A 1 89 ? -5.381 -3.147 11.836 1.00 97.00 89 ILE A CA 1
ATOM 699 C C . ILE A 1 89 ? -5.950 -1.822 12.331 1.00 97.00 89 ILE A C 1
ATOM 701 O O . ILE A 1 89 ? -5.215 -0.878 12.606 1.00 97.00 89 ILE A O 1
ATOM 705 N N . ARG A 1 90 ? -7.277 -1.747 12.419 1.00 97.31 90 ARG A N 1
ATOM 706 C CA . ARG A 1 90 ? -8.003 -0.557 12.866 1.00 97.31 90 ARG A CA 1
ATOM 707 C C . ARG A 1 90 ? -8.546 -0.784 14.266 1.00 97.31 90 ARG A C 1
ATOM 709 O O . ARG A 1 90 ? -9.229 -1.777 14.514 1.00 97.31 90 ARG A O 1
ATOM 716 N N . PHE A 1 91 ? -8.288 0.167 15.151 1.00 97.44 91 PHE A N 1
ATOM 717 C CA . PHE A 1 91 ? -8.858 0.214 16.492 1.00 97.44 91 PHE A CA 1
ATOM 718 C C . PHE A 1 91 ? -9.942 1.281 16.530 1.00 97.44 91 PHE A C 1
ATOM 720 O O . PHE A 1 91 ? -9.790 2.339 15.920 1.00 97.44 91 PHE A O 1
ATOM 727 N N . GLY A 1 92 ? -11.029 1.030 17.249 1.00 96.69 92 GLY A N 1
ATOM 728 C CA . GLY A 1 92 ? -12.038 2.059 17.427 1.00 96.69 92 GLY A CA 1
ATOM 729 C C . GLY A 1 92 ? -12.961 1.832 18.606 1.00 96.69 92 GLY A C 1
ATOM 730 O O . GLY A 1 92 ? -13.059 0.738 19.163 1.00 96.69 92 GLY A O 1
ATOM 731 N N . LEU A 1 93 ? -13.635 2.920 18.959 1.00 96.44 93 LEU A N 1
ATOM 732 C CA . LEU A 1 93 ? -14.608 3.016 20.034 1.00 96.44 93 LEU A CA 1
ATOM 733 C C . LEU A 1 93 ? -15.915 3.548 19.453 1.00 96.44 93 LEU A C 1
ATOM 735 O O . LEU A 1 93 ? -15.899 4.439 18.602 1.00 96.44 93 LEU A O 1
ATOM 739 N N . ARG A 1 94 ? -17.047 3.020 19.907 1.00 95.75 94 ARG A N 1
ATOM 740 C CA . ARG A 1 94 ? -18.373 3.556 19.590 1.00 95.75 94 ARG A CA 1
ATOM 741 C C . ARG A 1 94 ? -19.199 3.624 20.863 1.00 95.75 94 ARG A C 1
ATOM 743 O O . ARG A 1 94 ? -19.396 2.611 21.517 1.00 95.75 94 ARG A O 1
ATOM 750 N N . MET A 1 95 ? -19.682 4.813 21.191 1.00 94.94 95 MET A N 1
ATOM 751 C CA . MET A 1 95 ? -20.594 5.036 22.307 1.00 94.94 95 MET A CA 1
ATOM 752 C C . MET A 1 95 ? -22.030 5.066 21.783 1.00 94.94 95 MET A C 1
ATOM 754 O O . MET A 1 95 ? -22.308 5.782 20.823 1.00 94.94 95 MET A O 1
ATOM 758 N N . ASN A 1 96 ? -22.918 4.307 22.416 1.00 92.44 96 ASN A N 1
ATOM 759 C CA . ASN A 1 96 ? -24.350 4.296 22.136 1.00 92.44 96 ASN A CA 1
ATOM 760 C C . ASN A 1 96 ? -25.085 4.793 23.392 1.00 92.44 96 ASN A C 1
ATOM 762 O O . ASN A 1 96 ? -24.752 4.358 24.499 1.00 92.44 96 ASN A O 1
ATOM 766 N N . PHE A 1 97 ? -26.046 5.699 23.224 1.00 89.75 97 PHE A N 1
ATOM 767 C CA . PHE A 1 97 ? -26.818 6.349 24.287 1.00 89.75 97 PHE A CA 1
ATOM 768 C C . PHE A 1 97 ? -28.304 6.381 23.934 1.00 89.75 97 PHE A C 1
ATOM 770 O O . PHE A 1 97 ? -28.614 6.341 22.720 1.00 89.75 97 PHE A O 1
#

Sequence (97 aa):
MKATKTLFLKNGISLDFYVWVMNLLDRDNVLSVYETSGDPDATNWLVTEAGETFIENNSEVHDASGLNGEEKYILASQNPGNYDIPRQIRFGLRMNF

Radius of gyration: 23.21 Å; chains: 1; bounding box: 54×28×60 Å

pLDDT: mean 94.24, std 2.33, range [86.81, 97.62]

Secondary structure (DSSP, 8-state):
-EEEEEEEPGGG-EEEEEEEEESTT----B----TTTS-SS--SGGGSHHHHHHHHHT-S--STT---HHHHHHHHH--GGGB-PPPEEEEEEEEE-